Protein AF-A0A7X9E9J1-F1 (afdb_monomer_lite)

pLDDT: mean 79.56, std 15.56, range [35.38, 96.0]

Foldseek 3Di:
DPDPVVQWDADPVRDIDGPCPDPVVVVVVVVVVVCCVVVVDPVCNVPDDPVNVLVCLLVVNDDDDDDDQCVQVVSCVSNVVSVDNDGRHDDFADADPVRHGDDPCCQDVPNPNDPDD

Structure (mmCIF, N/CA/C/O backbone):
data_AF-A0A7X9E9J1-F1
#
_entry.id   AF-A0A7X9E9J1-F1
#
loop_
_atom_site.group_PDB
_atom_site.id
_atom_site.type_symbol
_atom_site.label_atom_id
_atom_site.label_alt_id
_atom_site.label_comp_id
_atom_site.label_asym_id
_atom_site.label_entity_id
_atom_site.label_seq_id
_atom_site.pdbx_PDB_ins_code
_atom_site.Cartn_x
_atom_site.Cartn_y
_atom_site.Cartn_z
_atom_site.occupancy
_atom_site.B_iso_or_equiv
_atom_site.auth_seq_id
_atom_site.auth_comp_id
_atom_site.auth_asym_id
_atom_site.auth_atom_id
_atom_site.pdbx_PDB_model_num
ATOM 1 N N . MET A 1 1 ? 4.134 -12.114 14.121 1.00 41.22 1 MET A N 1
ATOM 2 C CA . MET A 1 1 ? 2.814 -11.452 14.088 1.00 41.22 1 MET A CA 1
ATOM 3 C C . MET A 1 1 ? 2.486 -11.056 15.510 1.00 41.22 1 MET A C 1
ATOM 5 O O . MET A 1 1 ? 2.756 -11.858 16.393 1.00 41.22 1 MET A O 1
ATOM 9 N N . ALA A 1 2 ? 2.022 -9.831 15.744 1.00 52.28 2 ALA A N 1
ATOM 10 C CA . ALA A 1 2 ? 1.567 -9.443 17.074 1.00 52.28 2 ALA A CA 1
ATOM 11 C C . ALA A 1 2 ? 0.275 -10.215 17.404 1.00 52.28 2 ALA A C 1
ATOM 13 O O . ALA A 1 2 ? -0.541 -10.440 16.508 1.00 52.28 2 ALA A O 1
ATOM 14 N N . ASP A 1 3 ? 0.111 -10.667 18.649 1.00 63.03 3 ASP A N 1
ATOM 15 C CA . ASP A 1 3 ? -1.061 -11.447 19.066 1.00 63.03 3 ASP A CA 1
ATOM 16 C C . ASP A 1 3 ? -2.356 -10.658 18.847 1.00 63.03 3 ASP A C 1
ATOM 18 O O . ASP A 1 3 ? -2.371 -9.439 19.000 1.00 63.03 3 ASP A O 1
ATOM 22 N N . ALA A 1 4 ? -3.476 -11.331 18.565 1.00 60.69 4 ALA A N 1
ATOM 23 C CA . ALA A 1 4 ? -4.775 -10.673 18.357 1.00 60.69 4 ALA A CA 1
ATOM 24 C C . ALA A 1 4 ? -5.205 -9.775 19.540 1.00 60.69 4 ALA A C 1
ATOM 26 O O . ALA A 1 4 ? -5.961 -8.820 19.360 1.00 60.69 4 ALA A O 1
ATOM 27 N N . ALA A 1 5 ? -4.689 -10.047 20.745 1.00 66.62 5 ALA A N 1
ATOM 28 C CA . ALA A 1 5 ? -4.869 -9.213 21.932 1.00 66.62 5 ALA A CA 1
ATOM 29 C C . ALA A 1 5 ? -4.235 -7.810 21.800 1.00 66.62 5 ALA A C 1
ATOM 31 O O . ALA A 1 5 ? -4.754 -6.857 22.369 1.00 66.62 5 ALA A O 1
ATOM 32 N N . SER A 1 6 ? -3.168 -7.658 21.009 1.00 69.06 6 SER A N 1
ATOM 33 C CA . SER A 1 6 ? -2.469 -6.381 20.779 1.00 69.06 6 SER A CA 1
ATOM 34 C C . SER A 1 6 ? -3.224 -5.401 19.871 1.00 69.06 6 SER A C 1
ATOM 36 O O . SER A 1 6 ? -2.842 -4.241 19.762 1.00 69.06 6 SER A O 1
ATOM 38 N N . SER A 1 7 ? -4.303 -5.847 19.218 1.00 69.75 7 SER A N 1
ATOM 39 C CA . SER A 1 7 ? -5.144 -5.013 18.341 1.00 69.75 7 SER A CA 1
ATOM 40 C C . SER A 1 7 ? -6.322 -4.349 19.072 1.00 69.75 7 SER A C 1
ATOM 42 O O . SER A 1 7 ? -7.242 -3.832 18.434 1.00 69.75 7 SER A O 1
ATOM 44 N N . TRP A 1 8 ? -6.323 -4.397 20.406 1.00 81.69 8 TRP A N 1
ATOM 45 C CA . TRP A 1 8 ? -7.347 -3.802 21.261 1.00 81.69 8 TRP A CA 1
ATOM 46 C C . TRP A 1 8 ? -6.785 -2.584 21.991 1.00 81.69 8 TRP A C 1
ATOM 48 O O . TRP A 1 8 ? -5.742 -2.656 22.635 1.00 81.69 8 TRP A O 1
ATOM 58 N N . TYR A 1 9 ? -7.505 -1.469 21.911 1.00 81.38 9 TYR A N 1
ATOM 59 C CA . TYR A 1 9 ? -7.091 -0.168 22.426 1.00 81.38 9 TYR A CA 1
ATOM 60 C C . TYR A 1 9 ? -8.154 0.400 23.365 1.00 81.38 9 TYR A C 1
ATOM 62 O O . TYR A 1 9 ? -9.329 0.043 23.285 1.00 81.38 9 TYR A O 1
ATOM 70 N N . PHE A 1 10 ? -7.759 1.329 24.232 1.00 83.31 10 PHE A N 1
ATOM 71 C CA . PHE A 1 10 ? -8.688 2.112 25.046 1.00 83.31 10 PHE A CA 1
ATOM 72 C C . PHE A 1 10 ? -8.927 3.472 24.396 1.00 83.31 10 PHE A C 1
ATOM 74 O O . PHE A 1 10 ? -7.983 4.139 23.975 1.00 83.31 10 PHE A O 1
ATOM 81 N N . ASN A 1 11 ? -10.186 3.897 24.294 1.00 79.38 11 ASN A N 1
ATOM 82 C CA . ASN A 1 11 ? -10.495 5.274 23.909 1.00 79.38 11 ASN A CA 1
ATOM 83 C C . ASN A 1 11 ? -10.333 6.229 25.111 1.00 79.38 11 ASN A C 1
ATOM 85 O O . ASN A 1 11 ? -10.132 5.787 26.242 1.00 79.38 11 ASN A O 1
ATOM 89 N N . SER A 1 12 ? -10.473 7.540 24.890 1.00 81.62 12 SER A N 1
ATOM 90 C CA . SER A 1 12 ? -10.357 8.569 25.944 1.00 81.62 12 SER A CA 1
ATOM 91 C C . SER A 1 12 ? -11.316 8.380 27.128 1.00 81.62 12 SER A C 1
ATOM 93 O O . SER A 1 12 ? -11.090 8.940 28.195 1.00 81.62 12 SER A O 1
ATOM 95 N N . ASN A 1 13 ? -12.377 7.589 26.949 1.00 84.69 13 ASN A N 1
ATOM 96 C CA . ASN A 1 13 ? -13.388 7.295 27.964 1.00 84.69 13 ASN A CA 1
ATOM 97 C C . ASN A 1 13 ? -13.137 5.944 28.663 1.00 84.69 13 ASN A C 1
ATOM 99 O O . ASN A 1 13 ? -14.002 5.463 29.391 1.00 84.69 13 ASN A O 1
ATOM 103 N N . GLY A 1 14 ? -11.994 5.295 28.409 1.00 85.56 14 GLY A N 1
ATOM 104 C CA . GLY A 1 14 ? -11.624 4.005 28.996 1.00 85.56 14 GLY A CA 1
ATOM 105 C C . GLY A 1 14 ? -12.361 2.797 28.408 1.00 85.56 14 GLY A C 1
ATOM 106 O O . GLY A 1 14 ? -12.299 1.709 28.978 1.00 85.56 14 GLY A O 1
ATOM 107 N N . LYS A 1 15 ? -13.060 2.944 27.275 1.00 86.19 15 LYS A N 1
ATOM 108 C CA . LYS A 1 15 ? -13.744 1.828 26.608 1.00 86.19 15 LYS A CA 1
ATOM 109 C C . LYS A 1 15 ? -12.790 1.109 25.659 1.00 86.19 15 LYS A C 1
ATOM 111 O O . LYS A 1 15 ? -12.144 1.746 24.827 1.00 86.19 15 LYS A O 1
ATOM 116 N N . VAL A 1 16 ? -12.771 -0.219 25.755 1.00 86.94 16 VAL A N 1
ATOM 117 C CA . VAL A 1 16 ? -12.043 -1.095 24.833 1.00 86.94 16 VAL A CA 1
ATOM 118 C C . VAL A 1 16 ? -12.681 -1.038 23.444 1.00 86.94 16 VAL A C 1
ATOM 120 O O . VAL A 1 16 ? -13.898 -1.184 23.302 1.00 86.94 16 VAL A O 1
ATOM 123 N N . TYR A 1 17 ? -11.863 -0.839 22.417 1.00 84.50 17 TYR A N 1
ATOM 124 C CA . TYR A 1 17 ? -12.260 -0.902 21.016 1.00 84.50 17 TYR A CA 1
ATOM 125 C C . TYR A 1 17 ? -11.164 -1.559 20.172 1.00 84.50 17 TYR A C 1
ATOM 127 O O . TYR A 1 17 ? -10.008 -1.640 20.577 1.00 84.50 17 TYR A O 1
ATOM 135 N N . ASN A 1 18 ? -11.542 -2.044 18.993 1.00 83.88 18 ASN A N 1
ATOM 136 C CA . ASN A 1 18 ? -10.625 -2.605 18.010 1.00 83.88 18 ASN A CA 1
ATOM 137 C C . ASN A 1 18 ? -10.701 -1.746 16.745 1.00 83.88 18 ASN A C 1
ATOM 139 O O . ASN A 1 18 ? -11.801 -1.437 16.282 1.00 83.88 18 ASN A O 1
ATOM 143 N N . THR A 1 19 ? -9.550 -1.350 16.203 1.00 81.75 19 THR A N 1
ATOM 144 C CA . THR A 1 19 ? -9.468 -0.461 15.034 1.00 81.75 19 THR A CA 1
ATOM 145 C C . THR A 1 19 ? -10.104 -1.067 13.786 1.00 81.75 19 THR A C 1
ATOM 147 O O . THR A 1 19 ? -10.692 -0.335 13.003 1.00 81.75 19 THR A O 1
ATOM 150 N N . PHE A 1 20 ? -10.093 -2.392 13.625 1.00 82.06 20 PHE A N 1
ATOM 151 C CA . PHE A 1 20 ? -10.749 -3.066 12.498 1.00 82.06 20 PHE A CA 1
ATOM 152 C C . PHE A 1 20 ? -12.281 -3.048 12.575 1.00 82.06 20 PHE A C 1
ATOM 154 O O . PHE A 1 20 ? -12.943 -3.316 11.576 1.00 82.06 20 PHE A O 1
ATOM 161 N N . LEU A 1 21 ? -12.855 -2.750 13.746 1.00 86.81 21 LEU A N 1
ATOM 162 C CA . LEU A 1 21 ? -14.305 -2.728 13.961 1.00 86.81 21 LEU A CA 1
ATOM 163 C C . LEU A 1 21 ? -14.913 -1.324 13.831 1.00 86.81 21 LEU A C 1
ATOM 165 O O . LEU A 1 21 ? -16.105 -1.155 14.092 1.00 86.81 21 LEU A O 1
ATOM 169 N N . THR A 1 22 ? -14.121 -0.314 13.465 1.00 86.44 22 THR A N 1
ATOM 170 C CA . THR A 1 22 ? -14.618 1.056 13.309 1.00 86.44 22 THR A CA 1
ATOM 171 C C . THR A 1 22 ? -15.139 1.318 11.894 1.00 86.44 22 THR A C 1
ATOM 173 O O . THR A 1 22 ? -14.813 0.614 10.934 1.00 86.44 22 THR A O 1
ATOM 176 N N . GLN A 1 23 ? -15.979 2.346 11.758 1.00 89.88 23 GLN A N 1
ATOM 177 C CA . GLN A 1 23 ? -16.537 2.745 10.46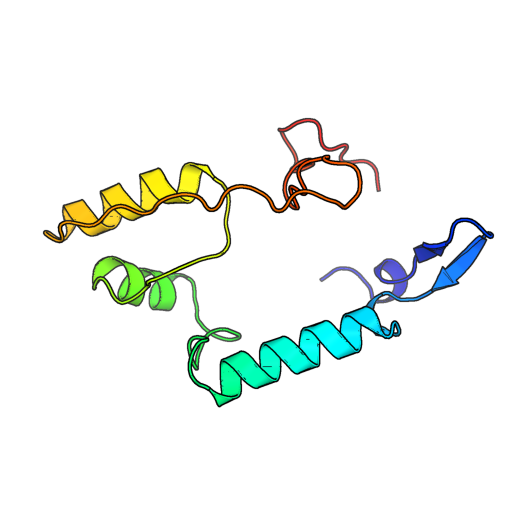6 1.00 89.88 23 GLN A CA 1
ATOM 178 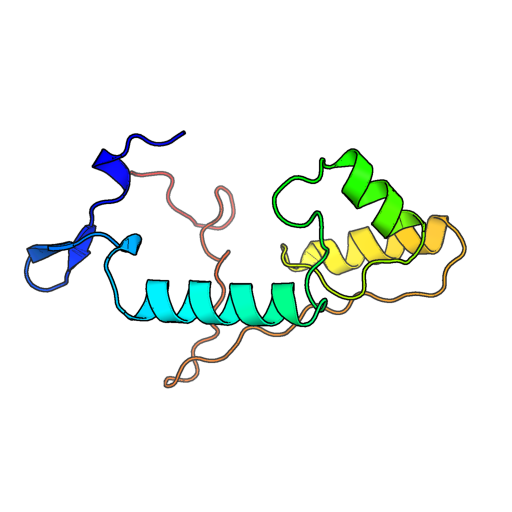C C . GLN A 1 23 ? -15.440 3.270 9.523 1.00 89.88 23 GLN A C 1
ATOM 180 O O . GLN A 1 23 ? -15.468 2.987 8.328 1.00 89.88 23 GLN A O 1
ATOM 185 N N . GLU A 1 24 ? -14.424 3.936 10.066 1.00 86.06 24 GLU A N 1
ATOM 186 C CA . GLU A 1 24 ? -13.276 4.463 9.327 1.00 86.06 24 GLU A CA 1
ATOM 187 C C . GLU A 1 24 ? -12.449 3.334 8.695 1.00 86.06 24 GLU A C 1
ATOM 189 O O . GLU A 1 24 ? -12.032 3.441 7.543 1.00 86.06 24 GLU A O 1
ATOM 194 N N . ALA A 1 25 ? -12.254 2.212 9.400 1.00 87.00 25 ALA A N 1
ATOM 195 C CA . ALA A 1 25 ? -11.571 1.050 8.832 1.00 87.00 25 ALA A CA 1
ATOM 196 C C . ALA A 1 25 ? -12.365 0.430 7.674 1.00 87.00 25 ALA A C 1
ATOM 198 O O . ALA A 1 25 ? -11.788 0.062 6.648 1.00 87.00 25 ALA A O 1
ATOM 199 N N . LYS A 1 26 ? -13.698 0.367 7.791 1.00 91.44 26 LYS A N 1
ATOM 200 C CA . LYS A 1 26 ? -14.570 -0.079 6.696 1.00 91.44 26 LYS A CA 1
ATOM 201 C C . LYS A 1 26 ? -14.467 0.848 5.484 1.00 91.44 26 LYS A C 1
ATOM 203 O O . LYS A 1 26 ? -14.371 0.362 4.357 1.00 91.44 26 LYS A O 1
ATOM 208 N N . GLU A 1 27 ? -14.482 2.159 5.696 1.00 92.88 27 GLU A N 1
ATOM 209 C CA . GLU A 1 27 ? -14.341 3.160 4.631 1.00 92.88 27 GLU A CA 1
ATOM 210 C C . GLU A 1 27 ? -12.984 3.062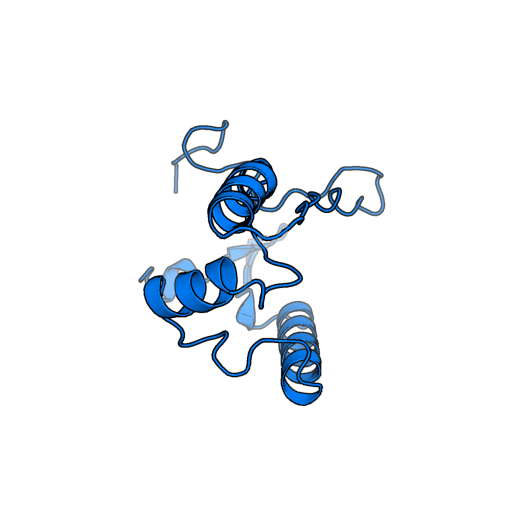 3.938 1.00 92.88 27 GLU A C 1
ATOM 212 O O . GLU A 1 27 ? -12.927 3.037 2.709 1.00 92.88 27 GLU A O 1
ATOM 217 N N . TYR A 1 28 ? -11.909 2.902 4.711 1.00 89.75 28 TYR A N 1
ATOM 218 C CA . TYR A 1 28 ? -10.568 2.686 4.182 1.00 89.75 28 TYR A CA 1
ATOM 219 C C . TYR A 1 28 ? -10.498 1.440 3.293 1.00 89.75 28 TYR A C 1
ATOM 221 O O . TYR A 1 28 ? -10.077 1.529 2.140 1.00 89.75 28 TYR A O 1
ATOM 229 N N . VAL A 1 29 ? -10.964 0.284 3.779 1.00 92.38 29 VAL A N 1
ATOM 230 C CA . VAL A 1 29 ? -10.950 -0.961 2.991 1.00 92.38 29 VAL A CA 1
ATOM 231 C C . VAL A 1 29 ? -11.836 -0.838 1.748 1.00 92.38 29 VAL A C 1
ATOM 233 O O . VAL A 1 29 ? -11.461 -1.320 0.680 1.00 92.38 29 VAL A O 1
ATOM 236 N N . THR A 1 30 ? -12.974 -0.146 1.848 1.00 95.56 30 THR A N 1
ATOM 237 C CA . THR A 1 30 ? -13.855 0.125 0.698 1.00 95.56 30 THR A CA 1
ATOM 238 C C . THR A 1 30 ? -13.142 0.970 -0.359 1.00 95.56 30 THR A C 1
ATOM 240 O O . THR A 1 30 ? -13.196 0.657 -1.547 1.00 95.56 30 THR A O 1
ATOM 243 N N . TYR A 1 31 ? -12.425 2.013 0.062 1.00 93.94 31 TYR A N 1
ATOM 244 C CA . TYR A 1 31 ? -11.635 2.850 -0.835 1.00 93.94 31 TYR A CA 1
ATOM 245 C C . TYR A 1 31 ? -10.481 2.073 -1.484 1.00 93.94 31 TYR A C 1
ATOM 247 O O . TYR A 1 31 ? -10.306 2.138 -2.698 1.00 93.94 31 TYR A O 1
ATOM 255 N N . MET A 1 32 ? -9.749 1.263 -0.714 1.00 92.25 32 MET A N 1
ATOM 256 C CA . MET A 1 32 ? -8.686 0.404 -1.248 1.00 92.25 32 MET A CA 1
ATOM 257 C C . MET A 1 32 ? -9.228 -0.617 -2.255 1.00 92.25 32 MET A C 1
ATOM 259 O O . MET A 1 32 ? -8.621 -0.833 -3.303 1.00 92.25 32 MET A O 1
ATOM 263 N N . ASN A 1 33 ? -10.400 -1.204 -1.991 1.00 94.19 33 ASN A N 1
ATOM 264 C CA . ASN A 1 33 ? -11.063 -2.103 -2.932 1.00 94.19 33 ASN A CA 1
ATOM 265 C C . ASN A 1 33 ? -11.463 -1.392 -4.232 1.00 94.19 33 ASN A C 1
ATOM 267 O O . ASN A 1 33 ? -11.309 -1.973 -5.308 1.00 94.19 33 ASN A O 1
ATOM 271 N N . LYS A 1 34 ? -11.920 -0.137 -4.154 1.00 96.00 34 LYS A N 1
ATOM 272 C CA . LYS A 1 34 ? -12.178 0.685 -5.341 1.00 96.00 34 LYS A CA 1
ATOM 273 C C . LYS A 1 34 ? -10.901 0.876 -6.163 1.00 96.00 34 LYS A C 1
ATOM 275 O O . LYS A 1 34 ? -10.913 0.561 -7.347 1.00 96.00 34 LYS A O 1
ATOM 280 N N . LEU A 1 35 ? -9.797 1.304 -5.543 1.00 93.62 35 LEU A N 1
ATOM 281 C CA . LEU A 1 35 ? -8.520 1.501 -6.245 1.00 93.62 35 LEU A CA 1
ATOM 282 C C . LEU A 1 35 ? -7.985 0.209 -6.881 1.00 93.62 35 LEU A C 1
ATOM 284 O O . LEU A 1 35 ? -7.413 0.247 -7.970 1.00 93.62 35 LEU A O 1
ATOM 288 N N . TYR A 1 36 ? -8.181 -0.932 -6.217 1.00 93.50 36 TYR A N 1
ATOM 289 C CA . TYR A 1 36 ? -7.847 -2.245 -6.767 1.00 93.50 36 TYR A CA 1
ATOM 290 C C . TYR A 1 36 ? -8.725 -2.589 -7.979 1.00 93.50 36 TYR A C 1
ATOM 292 O O . TYR A 1 36 ? -8.219 -2.963 -9.033 1.00 93.50 36 TYR A O 1
ATOM 300 N N . SER A 1 37 ? -10.041 -2.397 -7.860 1.00 94.75 37 SER A N 1
ATOM 301 C CA . SER A 1 37 ? -11.008 -2.686 -8.928 1.00 94.75 37 SER A CA 1
ATOM 302 C C . SER A 1 37 ? -10.810 -1.792 -10.158 1.00 94.75 37 SER A C 1
ATOM 304 O O . SER A 1 37 ? -11.016 -2.231 -11.286 1.00 94.75 37 SER A O 1
ATOM 306 N N . GLU A 1 38 ? -10.377 -0.548 -9.948 1.00 95.88 38 GLU A N 1
ATOM 307 C CA . GLU A 1 38 ? -10.048 0.423 -10.999 1.00 95.88 38 GLU A CA 1
ATOM 308 C C . GLU A 1 38 ? -8.633 0.236 -11.579 1.00 95.88 38 GLU A C 1
ATOM 310 O O . GLU A 1 38 ? -8.240 0.994 -12.463 1.00 95.88 38 GLU A O 1
ATOM 315 N N . ARG A 1 39 ? -7.869 -0.770 -11.117 1.00 92.94 39 ARG A N 1
ATOM 316 C CA . ARG A 1 39 ? -6.475 -1.039 -11.526 1.00 92.94 39 ARG A CA 1
ATOM 317 C C . ARG A 1 39 ? -5.513 0.131 -11.302 1.00 92.94 39 ARG A C 1
ATOM 319 O O . ARG A 1 39 ? -4.523 0.283 -12.014 1.00 92.94 39 ARG A O 1
ATOM 326 N N . VAL A 1 40 ? -5.803 0.958 -10.302 1.00 93.38 40 VAL A N 1
ATOM 327 C CA . VAL A 1 40 ? -4.886 2.005 -9.833 1.00 93.38 40 VAL A CA 1
ATOM 328 C C . VAL A 1 40 ? -3.818 1.394 -8.928 1.00 93.38 40 VAL A C 1
ATOM 330 O O . VAL A 1 40 ? -2.654 1.786 -8.987 1.00 93.38 40 VAL A O 1
ATOM 333 N N . LEU A 1 41 ? -4.206 0.424 -8.094 1.00 92.50 41 LEU A N 1
ATOM 334 C CA . LEU A 1 41 ? -3.258 -0.398 -7.346 1.00 92.50 41 LEU A CA 1
ATOM 335 C C . LEU A 1 41 ? -2.719 -1.522 -8.229 1.00 92.50 41 LEU A C 1
ATOM 337 O O . LEU A 1 41 ? -3.436 -2.070 -9.064 1.00 92.50 41 LEU A O 1
ATOM 341 N N . ASP A 1 42 ? -1.464 -1.885 -7.985 1.00 91.94 42 ASP A N 1
ATOM 342 C CA . ASP A 1 42 ? -0.849 -3.073 -8.570 1.00 91.94 42 ASP A CA 1
ATOM 343 C C . ASP A 1 42 ? -1.695 -4.320 -8.243 1.00 91.94 42 ASP A C 1
ATOM 345 O O . ASP A 1 42 ? -2.091 -4.525 -7.093 1.00 91.94 42 ASP A O 1
ATOM 349 N N . GLU A 1 43 ? -1.983 -5.161 -9.239 1.00 91.06 43 GLU A N 1
ATOM 350 C CA . GLU A 1 43 ? -2.786 -6.378 -9.046 1.00 91.06 43 GLU A CA 1
ATOM 351 C C . GLU A 1 43 ? -2.126 -7.340 -8.040 1.00 91.06 43 GLU A C 1
ATOM 353 O O . GLU A 1 43 ? -2.817 -8.068 -7.323 1.00 91.06 43 GLU A O 1
ATOM 358 N N . GLU A 1 44 ? -0.795 -7.287 -7.932 1.00 91.25 44 GLU A N 1
ATOM 359 C CA . GLU A 1 44 ? 0.012 -8.085 -7.009 1.00 91.25 44 GLU A CA 1
ATOM 360 C C . GLU A 1 44 ? 0.342 -7.335 -5.709 1.00 91.25 44 GLU A C 1
ATOM 362 O O . GLU A 1 44 ? 1.129 -7.826 -4.900 1.00 91.25 44 GLU A O 1
ATOM 367 N N . TYR A 1 45 ? -0.257 -6.161 -5.471 1.00 86.94 45 TYR A N 1
ATOM 368 C CA . TYR A 1 45 ? 0.091 -5.260 -4.365 1.00 86.94 45 TYR A CA 1
ATOM 369 C C . TYR A 1 45 ? 0.197 -5.960 -3.001 1.00 86.94 45 TYR A C 1
ATOM 371 O O . TYR A 1 45 ? 1.126 -5.686 -2.244 1.00 86.94 45 TYR A O 1
ATOM 379 N N . VAL A 1 46 ? -0.731 -6.874 -2.700 1.00 85.69 46 VAL A N 1
ATOM 380 C CA . VAL A 1 46 ? -0.822 -7.557 -1.397 1.00 85.69 46 VAL A CA 1
ATOM 381 C C . VAL A 1 46 ? 0.160 -8.730 -1.269 1.00 85.69 46 VAL A C 1
ATOM 383 O O . VAL A 1 46 ? 0.545 -9.073 -0.155 1.00 85.69 46 VAL A O 1
ATOM 386 N N . ASN A 1 47 ? 0.574 -9.340 -2.385 1.00 89.00 47 ASN A N 1
ATOM 387 C CA . ASN A 1 47 ? 1.284 -10.626 -2.389 1.00 89.00 47 ASN A CA 1
ATOM 388 C C . ASN A 1 47 ? 2.673 -10.583 -3.043 1.00 89.00 47 ASN A C 1
ATOM 390 O O . ASN A 1 47 ? 3.347 -11.612 -3.081 1.00 89.00 47 ASN A O 1
ATOM 394 N N . GLN A 1 48 ? 3.107 -9.438 -3.571 1.00 91.81 48 GLN A N 1
ATOM 395 C CA . GLN A 1 48 ? 4.414 -9.331 -4.212 1.00 91.81 48 GLN A CA 1
ATOM 396 C C . GLN A 1 48 ? 5.567 -9.426 -3.206 1.00 91.81 48 GLN A C 1
ATOM 398 O O . GLN A 1 48 ? 5.506 -8.899 -2.093 1.00 91.81 48 GLN A O 1
ATOM 403 N N . THR A 1 49 ? 6.656 -10.059 -3.627 1.00 92.06 49 THR A N 1
ATOM 404 C CA . THR A 1 49 ? 7.924 -10.052 -2.898 1.00 92.06 49 THR A CA 1
ATOM 405 C C . THR A 1 49 ? 8.694 -8.757 -3.155 1.00 92.06 49 THR A C 1
ATOM 407 O O . THR A 1 49 ? 8.450 -8.037 -4.126 1.00 92.06 49 THR A O 1
ATOM 410 N N . SER A 1 50 ? 9.695 -8.478 -2.317 1.00 88.44 50 SER A N 1
ATOM 411 C CA . SER A 1 50 ? 10.609 -7.352 -2.543 1.00 88.44 50 SER A CA 1
ATOM 412 C C . SER A 1 50 ? 11.354 -7.456 -3.880 1.00 88.44 50 SER A C 1
ATOM 414 O O . SER A 1 50 ? 11.665 -6.437 -4.485 1.00 88.44 50 SER A O 1
ATOM 416 N N . GLU A 1 51 ? 11.628 -8.672 -4.361 1.00 92.12 51 GLU A N 1
ATOM 417 C CA . GLU A 1 51 ? 12.293 -8.896 -5.649 1.00 92.12 51 GLU A CA 1
ATOM 418 C C . GLU A 1 51 ? 11.374 -8.548 -6.825 1.00 92.12 51 GLU A C 1
ATOM 420 O O . GLU A 1 51 ? 11.769 -7.774 -7.694 1.00 92.12 51 GLU A O 1
ATOM 425 N N . GLN A 1 52 ? 10.122 -9.017 -6.793 1.00 92.69 52 GLN A N 1
ATOM 426 C CA . GLN A 1 52 ? 9.106 -8.672 -7.796 1.00 92.69 52 GLN A CA 1
ATOM 427 C C . GLN A 1 52 ? 8.839 -7.161 -7.829 1.00 92.69 52 GLN A C 1
ATOM 429 O O . GLN A 1 52 ? 8.702 -6.566 -8.898 1.00 92.69 52 GLN A O 1
ATOM 434 N N . TYR A 1 53 ? 8.817 -6.517 -6.661 1.00 91.62 53 TYR A N 1
ATOM 435 C CA . TYR A 1 53 ? 8.704 -5.065 -6.570 1.00 91.62 53 TYR A CA 1
ATOM 436 C C . TYR A 1 53 ? 9.907 -4.353 -7.208 1.00 91.62 53 TYR A C 1
ATOM 438 O O . TYR A 1 53 ? 9.734 -3.435 -8.010 1.00 91.62 53 TYR A O 1
ATOM 446 N N . ASN A 1 54 ? 11.132 -4.780 -6.884 1.00 90.94 54 ASN A N 1
ATOM 447 C CA . ASN A 1 54 ? 12.353 -4.180 -7.422 1.00 90.94 54 ASN A CA 1
ATOM 448 C C . ASN A 1 54 ? 12.445 -4.337 -8.942 1.00 90.94 54 ASN A C 1
ATOM 450 O O . ASN A 1 54 ? 12.856 -3.405 -9.628 1.00 90.94 54 ASN A O 1
ATOM 454 N N . GLU A 1 55 ? 12.013 -5.475 -9.484 1.00 93.12 55 GLU A N 1
ATOM 455 C CA . GLU A 1 55 ? 11.920 -5.675 -10.929 1.00 93.12 55 GLU A CA 1
ATOM 456 C C . GLU A 1 55 ?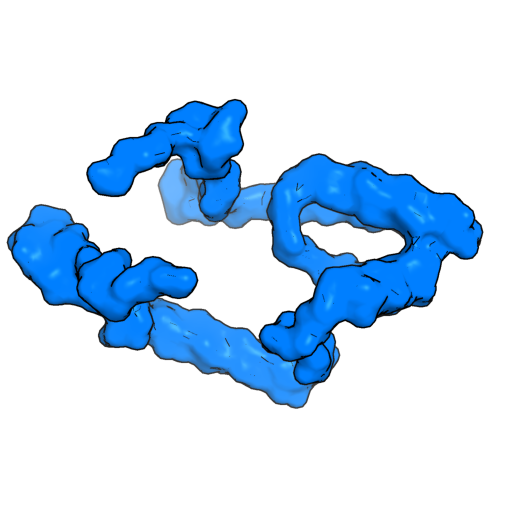 11.004 -4.627 -11.581 1.00 93.12 55 GLU A C 1
ATOM 458 O O . GLU A 1 55 ? 11.372 -4.018 -12.588 1.00 93.12 55 GLU A O 1
ATOM 463 N N . LYS A 1 56 ? 9.836 -4.347 -10.991 1.00 93.25 56 LYS A N 1
ATOM 464 C CA . LYS A 1 56 ? 8.927 -3.296 -11.479 1.00 93.25 56 LYS A CA 1
ATOM 465 C C . LYS A 1 56 ? 9.555 -1.908 -11.359 1.00 93.25 56 LYS A C 1
ATOM 467 O O . LYS A 1 56 ? 9.434 -1.110 -12.289 1.00 93.25 56 LYS A O 1
ATOM 472 N N . LEU A 1 57 ? 10.244 -1.630 -10.252 1.00 91.25 57 LEU A N 1
ATOM 473 C CA . LEU A 1 57 ? 10.925 -0.358 -10.018 1.00 91.25 57 LEU A CA 1
ATOM 474 C C . LEU A 1 57 ? 11.995 -0.100 -11.084 1.00 91.25 57 LEU A C 1
ATOM 476 O O . LEU A 1 57 ? 11.946 0.919 -11.766 1.00 91.25 57 LEU A O 1
ATOM 480 N N . TYR A 1 58 ? 12.924 -1.040 -11.266 1.00 91.00 58 TYR A N 1
ATOM 481 C CA . TYR A 1 58 ? 14.055 -0.907 -12.191 1.00 91.00 58 TYR A CA 1
ATOM 482 C C . TYR A 1 58 ? 13.637 -0.820 -13.657 1.00 91.00 58 TYR A C 1
ATOM 484 O O . TYR A 1 58 ? 14.372 -0.258 -14.460 1.00 91.00 58 TYR A O 1
ATOM 492 N N . ASN A 1 59 ? 12.458 -1.339 -13.998 1.00 91.44 59 ASN A N 1
ATOM 493 C CA . ASN A 1 59 ? 11.869 -1.215 -15.329 1.00 91.44 59 ASN A CA 1
ATOM 494 C C . ASN A 1 59 ? 10.957 0.019 -15.481 1.00 91.44 59 ASN A C 1
ATOM 496 O O . ASN A 1 59 ? 10.190 0.089 -16.440 1.00 91.44 59 ASN A O 1
ATOM 500 N N . ASN A 1 60 ? 11.008 0.974 -14.544 1.00 90.12 60 ASN A N 1
ATOM 501 C CA . ASN A 1 60 ? 10.213 2.204 -14.545 1.00 90.12 60 ASN A CA 1
ATOM 502 C C . ASN A 1 60 ? 8.688 1.962 -14.636 1.00 90.12 60 ASN A C 1
ATOM 504 O O . ASN A 1 60 ? 7.965 2.651 -15.354 1.00 90.12 60 ASN A O 1
ATOM 508 N N . ARG A 1 61 ? 8.183 0.947 -13.918 1.00 91.62 61 ARG A N 1
ATOM 509 C CA . ARG A 1 61 ? 6.756 0.557 -13.901 1.00 91.62 61 ARG A CA 1
ATOM 510 C C . ARG A 1 61 ? 6.016 0.987 -12.632 1.00 91.62 61 ARG A C 1
ATOM 512 O O . ARG A 1 61 ? 4.892 0.549 -12.403 1.00 91.62 61 ARG A O 1
ATOM 519 N N . ILE A 1 62 ? 6.635 1.824 -11.801 1.00 89.50 62 ILE A N 1
ATOM 520 C CA . ILE A 1 62 ? 6.066 2.305 -10.538 1.00 89.50 62 ILE A CA 1
ATOM 521 C C . ILE A 1 62 ? 5.919 3.818 -10.622 1.00 89.50 62 ILE A C 1
ATOM 523 O O . ILE A 1 62 ? 6.902 4.531 -10.747 1.00 89.50 62 ILE A O 1
ATOM 527 N N . SER A 1 63 ? 4.688 4.319 -10.537 1.00 87.38 63 SER A N 1
ATOM 528 C CA . SER A 1 63 ? 4.438 5.767 -10.539 1.00 87.38 63 SER A CA 1
ATOM 529 C C . SER A 1 63 ? 4.453 6.366 -9.131 1.00 87.38 63 SER A C 1
ATOM 531 O O . SER A 1 63 ? 4.836 7.516 -8.941 1.00 87.38 63 SER A O 1
ATOM 533 N N . SER A 1 64 ? 4.012 5.616 -8.121 1.00 85.81 64 SER A N 1
ATOM 534 C CA . SER A 1 64 ? 3.891 6.108 -6.748 1.00 85.81 64 SER A CA 1
ATOM 535 C C . SER A 1 64 ? 4.040 4.966 -5.751 1.00 85.81 64 SER A C 1
ATOM 537 O O . SER A 1 64 ? 3.632 3.836 -6.018 1.00 85.81 64 SER A O 1
ATOM 539 N N . ARG A 1 65 ? 4.622 5.267 -4.587 1.00 82.44 65 ARG A N 1
ATOM 540 C CA . ARG A 1 65 ? 4.806 4.325 -3.476 1.00 82.44 65 ARG A CA 1
ATOM 541 C C . ARG A 1 65 ? 4.564 5.021 -2.146 1.00 82.44 65 ARG A C 1
ATOM 543 O O . ARG A 1 65 ? 4.807 6.218 -2.010 1.00 82.44 65 ARG A O 1
ATOM 550 N N . VAL A 1 66 ? 4.147 4.243 -1.155 1.00 80.19 66 VAL A N 1
ATOM 551 C CA . VAL A 1 66 ? 4.222 4.650 0.250 1.00 80.19 66 VAL A CA 1
ATOM 552 C C . VAL A 1 66 ? 5.621 4.333 0.779 1.00 80.19 66 VAL A C 1
ATOM 554 O O . VAL A 1 66 ? 6.226 3.340 0.374 1.00 80.19 66 VAL A O 1
ATOM 557 N N . GLY A 1 67 ? 6.160 5.175 1.654 1.00 77.50 67 GLY A N 1
ATOM 558 C CA . GLY A 1 67 ? 7.507 4.980 2.178 1.00 77.50 67 GLY A CA 1
ATOM 559 C C . GLY A 1 67 ? 8.003 6.159 2.996 1.00 77.50 67 GLY A C 1
ATOM 560 O O . GLY A 1 67 ? 7.264 7.107 3.270 1.00 77.50 67 GLY A O 1
ATOM 561 N N . ALA A 1 68 ? 9.268 6.079 3.388 1.00 76.44 68 ALA A N 1
ATOM 562 C CA . ALA A 1 68 ? 9.947 7.182 4.040 1.00 76.44 68 ALA A CA 1
ATOM 563 C C . ALA A 1 68 ? 10.299 8.275 3.024 1.00 76.44 68 ALA A C 1
ATOM 565 O O . ALA A 1 68 ? 10.453 8.015 1.832 1.00 76.44 68 ALA A O 1
ATOM 566 N N . TRP A 1 69 ? 10.469 9.513 3.490 1.00 73.19 69 TRP A N 1
ATOM 567 C CA . TRP A 1 69 ? 10.735 10.645 2.597 1.00 73.19 69 TRP A CA 1
ATOM 568 C C . TRP A 1 69 ? 12.052 10.498 1.812 1.00 73.19 69 TRP A C 1
ATOM 570 O O . TRP A 1 69 ? 12.131 10.956 0.678 1.00 73.19 69 TRP A O 1
ATOM 580 N N . TRP A 1 70 ? 13.065 9.824 2.371 1.00 76.81 70 TRP A N 1
ATOM 581 C CA . TRP A 1 70 ? 14.347 9.578 1.694 1.00 76.81 70 TRP A CA 1
ATOM 582 C C . TRP A 1 70 ? 14.273 8.484 0.622 1.00 76.81 70 TRP A C 1
ATOM 584 O O . TRP A 1 70 ? 15.166 8.393 -0.222 1.00 76.81 70 TRP A O 1
ATOM 594 N N . ASP A 1 71 ? 13.218 7.661 0.618 1.00 81.44 71 ASP A N 1
ATOM 595 C CA . ASP A 1 71 ? 13.048 6.609 -0.388 1.00 81.44 71 ASP A CA 1
ATOM 596 C C . ASP A 1 71 ? 12.922 7.190 -1.796 1.00 81.44 71 ASP A C 1
ATOM 598 O O . ASP A 1 71 ? 13.234 6.508 -2.771 1.00 81.44 71 ASP A O 1
ATOM 602 N N . SER A 1 72 ? 12.483 8.445 -1.909 1.00 82.06 72 SER A N 1
ATOM 603 C CA . SER A 1 72 ? 12.360 9.140 -3.184 1.00 82.06 72 SER A CA 1
ATOM 604 C C . SER A 1 72 ? 13.736 9.364 -3.827 1.00 82.06 72 SER A C 1
ATOM 606 O O . SER A 1 72 ? 13.921 9.082 -5.010 1.00 82.06 72 SER A O 1
ATOM 608 N N . VAL A 1 73 ? 14.743 9.744 -3.034 1.00 84.38 73 VAL A N 1
ATOM 609 C CA . VAL A 1 73 ? 16.129 9.913 -3.497 1.00 84.38 73 VAL A CA 1
ATOM 610 C C . VAL A 1 73 ? 16.709 8.567 -3.931 1.00 84.38 73 VAL A C 1
ATOM 612 O O . VAL A 1 73 ? 17.220 8.442 -5.041 1.00 84.38 73 VAL A O 1
ATOM 615 N N . LEU A 1 74 ? 16.576 7.539 -3.087 1.00 87.25 74 LEU A N 1
ATOM 616 C CA . LEU A 1 74 ? 17.116 6.205 -3.370 1.00 87.25 74 LEU A CA 1
ATOM 617 C C . LEU A 1 74 ? 16.466 5.559 -4.600 1.00 87.25 74 LEU A C 1
ATOM 619 O O . LEU A 1 74 ? 17.161 4.973 -5.427 1.00 87.25 74 LEU A O 1
ATOM 623 N N . SER A 1 75 ? 15.144 5.684 -4.739 1.00 87.19 75 SER A N 1
ATOM 624 C CA . SER A 1 75 ? 14.407 5.123 -5.878 1.00 87.19 75 SER A CA 1
ATOM 625 C C . SER A 1 75 ? 14.760 5.843 -7.177 1.00 87.19 75 SER A C 1
ATOM 627 O O . SER A 1 75 ? 14.943 5.184 -8.195 1.00 87.19 75 SER A O 1
ATOM 629 N N . SER A 1 76 ? 14.917 7.172 -7.140 1.00 88.75 76 SER A N 1
ATOM 630 C CA . SER A 1 76 ? 15.334 7.947 -8.317 1.00 88.75 76 SER A CA 1
ATOM 631 C C . SER A 1 76 ? 16.711 7.501 -8.798 1.00 88.75 76 SER A C 1
ATOM 633 O O . SER A 1 76 ? 16.860 7.160 -9.964 1.00 88.75 76 SER A O 1
ATOM 635 N N . ILE A 1 77 ? 17.695 7.404 -7.893 1.00 89.19 77 ILE A N 1
ATOM 636 C CA . ILE A 1 77 ? 19.048 6.925 -8.227 1.00 89.19 77 ILE A CA 1
ATOM 637 C C . ILE A 1 77 ? 18.993 5.522 -8.835 1.00 89.19 77 ILE A C 1
ATOM 639 O O . ILE A 1 77 ? 19.567 5.282 -9.892 1.00 89.19 77 ILE A O 1
ATOM 643 N N . ALA A 1 78 ? 18.251 4.607 -8.210 1.00 89.75 78 ALA A N 1
ATOM 644 C CA . ALA A 1 78 ? 18.201 3.223 -8.660 1.00 89.75 78 ALA A CA 1
ATOM 645 C C . ALA A 1 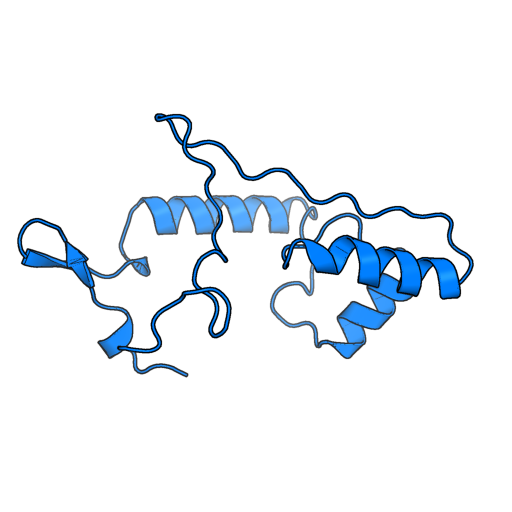78 ? 17.552 3.047 -10.045 1.00 89.75 78 ALA A C 1
ATOM 647 O O . ALA A 1 78 ? 17.907 2.120 -10.772 1.00 89.75 78 ALA A O 1
ATOM 648 N N . VAL A 1 79 ? 16.604 3.914 -10.413 1.00 91.62 79 VAL A N 1
ATOM 649 C CA . VAL A 1 79 ? 15.980 3.910 -11.744 1.00 91.62 79 VAL A CA 1
ATOM 650 C C . VAL A 1 79 ? 16.842 4.663 -12.770 1.00 91.62 79 VAL A C 1
ATOM 652 O O . VAL A 1 79 ? 16.977 4.195 -13.902 1.00 91.62 79 VAL A O 1
ATOM 655 N N . MET A 1 80 ? 17.522 5.743 -12.367 1.00 91.81 80 MET A N 1
ATOM 656 C CA . MET A 1 80 ? 18.516 6.438 -13.199 1.00 91.81 80 MET A CA 1
ATOM 657 C C . MET A 1 80 ? 19.698 5.540 -13.580 1.00 91.81 80 MET A C 1
ATOM 659 O O . MET A 1 80 ? 20.112 5.542 -14.739 1.00 91.81 80 MET A O 1
ATOM 663 N N . ASP A 1 81 ? 20.176 4.690 -12.667 1.00 92.31 81 ASP A N 1
ATOM 664 C CA . ASP A 1 81 ? 21.223 3.690 -12.940 1.00 92.31 81 ASP A CA 1
ATOM 665 C C . ASP A 1 81 ? 20.818 2.673 -14.025 1.00 92.31 81 ASP A C 1
ATOM 667 O O . ASP A 1 81 ? 21.667 2.003 -14.618 1.00 92.31 81 ASP A O 1
ATOM 671 N N . LYS A 1 82 ? 19.515 2.544 -14.308 1.00 91.38 82 LYS A N 1
ATOM 672 C CA . LYS A 1 82 ? 18.968 1.709 -15.390 1.00 91.38 82 LYS A CA 1
ATOM 673 C C . LYS A 1 82 ? 18.767 2.471 -16.701 1.00 91.38 82 LYS A C 1
ATOM 675 O O . LYS A 1 82 ? 18.324 1.875 -17.678 1.00 91.38 82 LYS A O 1
ATOM 680 N N . GLY A 1 83 ? 19.138 3.750 -16.743 1.00 92.38 83 GLY A N 1
ATOM 681 C CA . GLY A 1 83 ? 19.083 4.598 -17.933 1.00 92.38 83 GLY A CA 1
ATOM 682 C C . GLY A 1 83 ? 17.761 5.339 -18.128 1.00 92.38 83 GLY A C 1
ATOM 683 O O . GLY A 1 83 ? 17.518 5.851 -19.219 1.00 92.38 83 GLY A O 1
ATOM 684 N N . PHE A 1 84 ? 16.905 5.396 -17.108 1.00 91.75 84 PHE A N 1
ATOM 685 C CA . PHE A 1 84 ? 15.655 6.152 -17.156 1.00 91.75 84 PHE A CA 1
ATOM 686 C C . PHE A 1 84 ? 15.825 7.534 -16.525 1.00 91.75 84 PHE A C 1
ATOM 688 O O . PHE A 1 84 ? 16.373 7.661 -15.435 1.00 91.75 84 PHE A O 1
ATOM 695 N N . ASP A 1 85 ? 15.300 8.563 -17.183 1.00 90.38 85 ASP A N 1
ATOM 696 C CA . ASP A 1 85 ? 15.210 9.909 -16.617 1.00 90.38 85 ASP A CA 1
ATOM 697 C C . ASP A 1 85 ? 13.925 10.015 -15.783 1.00 90.38 85 ASP A C 1
ATOM 699 O O . ASP A 1 85 ? 12.823 10.125 -16.327 1.00 90.38 85 ASP A O 1
ATOM 703 N N . VAL A 1 86 ? 14.052 9.857 -14.462 1.00 85.94 86 VAL A N 1
ATOM 704 C CA . VAL A 1 86 ? 12.922 9.899 -13.528 1.00 85.94 86 VAL A CA 1
ATOM 705 C C . VAL A 1 86 ? 13.312 10.595 -12.231 1.00 85.94 86 VAL A C 1
ATOM 707 O O . VAL A 1 86 ? 14.413 10.416 -11.711 1.00 85.94 86 VAL A O 1
ATOM 710 N N . GLU A 1 87 ? 12.354 11.317 -11.659 1.00 86.94 87 GLU A N 1
ATOM 711 C CA . GLU A 1 87 ? 12.453 11.892 -10.325 1.00 86.94 87 GLU A CA 1
ATOM 712 C C . GLU A 1 87 ? 11.243 11.453 -9.497 1.00 86.94 87 GLU A C 1
ATOM 714 O O . GLU A 1 87 ? 10.090 11.680 -9.869 1.00 86.94 87 GLU A O 1
ATOM 719 N N . TYR A 1 88 ? 11.502 10.824 -8.353 1.00 84.69 88 TYR A N 1
ATOM 720 C CA . TYR A 1 88 ? 10.483 10.582 -7.342 1.00 84.69 88 TYR A CA 1
ATOM 721 C C . TYR A 1 88 ? 10.449 11.764 -6.379 1.00 84.69 88 TYR A C 1
ATOM 723 O O . TYR A 1 88 ? 11.422 12.045 -5.674 1.00 84.69 88 TYR A O 1
ATOM 731 N N . ILE A 1 89 ? 9.291 12.414 -6.305 1.00 84.88 89 ILE A N 1
ATOM 732 C CA . ILE A 1 89 ? 9.058 13.557 -5.424 1.00 84.88 89 ILE A CA 1
ATOM 733 C C . ILE A 1 89 ? 8.268 13.079 -4.199 1.00 84.88 89 ILE A C 1
ATOM 735 O O . ILE A 1 89 ? 7.241 12.411 -4.358 1.00 84.88 89 ILE A O 1
ATOM 739 N N . PRO A 1 90 ? 8.710 13.396 -2.968 1.00 78.75 90 PRO A N 1
ATOM 740 C CA . PRO A 1 90 ? 7.947 13.058 -1.779 1.00 78.75 90 PRO A CA 1
ATOM 741 C C . PRO A 1 90 ? 6.640 13.856 -1.753 1.00 78.75 90 PRO A C 1
ATOM 743 O O . PRO A 1 90 ? 6.631 15.077 -1.922 1.00 78.75 90 PRO A O 1
ATOM 746 N N . LEU A 1 91 ? 5.523 13.173 -1.499 1.00 77.56 91 LEU A N 1
ATOM 747 C CA . LEU A 1 91 ? 4.255 13.852 -1.261 1.00 77.56 91 LEU A CA 1
ATOM 748 C C . LEU A 1 91 ? 4.327 14.568 0.092 1.00 77.56 91 LEU A C 1
ATOM 750 O O . LEU A 1 91 ? 4.641 13.947 1.111 1.00 77.56 91 LEU A O 1
ATOM 754 N N . MET A 1 92 ? 4.030 15.870 0.111 1.00 73.44 92 MET A N 1
ATOM 755 C CA . MET A 1 92 ? 3.946 16.606 1.372 1.00 73.44 92 MET A CA 1
ATOM 756 C C . MET A 1 92 ? 2.859 16.000 2.271 1.00 73.44 92 MET A C 1
ATOM 758 O O . MET A 1 92 ? 1.810 15.591 1.765 1.00 73.44 92 MET A O 1
ATOM 762 N N . PRO A 1 93 ? 3.087 15.937 3.596 1.00 70.88 93 PRO A N 1
ATOM 763 C CA . PRO A 1 93 ? 2.116 15.366 4.514 1.00 70.88 93 PRO A CA 1
ATOM 764 C C . PRO A 1 93 ? 0.797 16.128 4.428 1.00 70.88 93 PRO A C 1
ATOM 766 O O . PRO A 1 93 ? 0.777 17.361 4.392 1.00 70.88 93 PRO A O 1
ATOM 769 N N . PHE A 1 94 ? -0.311 15.389 4.430 1.00 71.06 94 PHE A N 1
ATOM 770 C CA . PHE A 1 94 ? -1.628 15.998 4.544 1.00 71.06 94 PHE A CA 1
ATOM 771 C C . PHE A 1 94 ? -1.690 16.806 5.840 1.00 71.06 94 PHE A C 1
ATOM 773 O O . PHE A 1 94 ? -1.265 16.337 6.894 1.00 71.06 94 PHE A O 1
ATOM 780 N N . VAL A 1 95 ? -2.201 18.030 5.772 1.00 74.31 95 VAL A N 1
ATOM 781 C CA . VAL A 1 95 ? -2.420 18.843 6.968 1.00 74.31 95 VAL A CA 1
ATOM 782 C C . VAL A 1 95 ? -3.748 18.451 7.602 1.00 74.31 95 VAL A C 1
ATOM 784 O O . VAL A 1 95 ? -4.756 18.284 6.912 1.00 74.31 95 VAL A O 1
ATOM 787 N N . SER A 1 96 ? -3.753 18.270 8.921 1.00 69.25 96 SER A N 1
ATOM 788 C CA . SER A 1 96 ? -4.992 18.080 9.665 1.00 69.25 96 SER A CA 1
ATOM 789 C C . SER A 1 96 ? -5.837 19.355 9.628 1.00 69.25 96 SER A C 1
ATOM 791 O O . SER A 1 96 ? -5.369 20.432 9.250 1.00 69.25 96 SER A O 1
ATOM 793 N N . LYS A 1 97 ? -7.085 19.253 10.095 1.00 70.50 97 LYS A N 1
ATOM 794 C CA . LYS A 1 97 ? -7.985 20.404 10.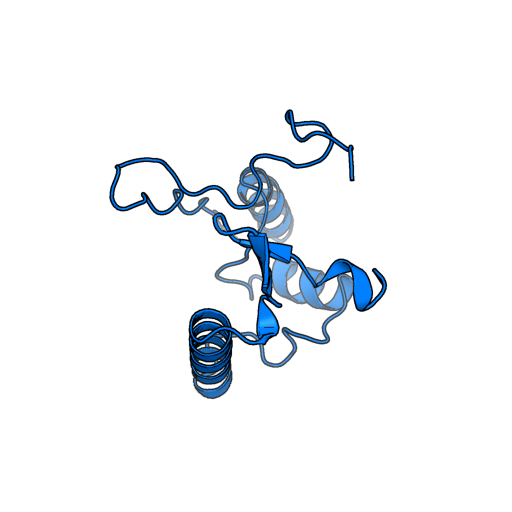268 1.00 70.50 97 LYS A CA 1
ATOM 795 C C . LYS A 1 97 ? -7.361 21.542 11.098 1.00 70.50 97 LYS A C 1
ATOM 797 O O . LYS A 1 97 ? -7.722 22.697 10.903 1.00 70.50 97 LYS A O 1
ATOM 802 N N . ASP A 1 98 ? -6.404 21.213 11.965 1.00 76.44 98 ASP A N 1
ATOM 803 C CA . ASP A 1 98 ? -5.718 22.145 12.864 1.00 76.44 98 ASP A CA 1
ATOM 804 C C . ASP A 1 98 ? -4.338 22.587 12.331 1.00 76.44 98 ASP A C 1
ATOM 806 O O . ASP A 1 98 ? -3.488 23.022 13.104 1.00 76.44 98 ASP A O 1
ATOM 810 N N . ASN A 1 99 ? -4.083 22.453 11.020 1.00 72.12 99 ASN A N 1
ATOM 811 C CA . ASN A 1 99 ? -2.817 22.789 10.345 1.00 72.12 99 ASN A CA 1
ATOM 812 C C . ASN A 1 99 ? -1.576 22.013 10.820 1.00 72.12 99 ASN A C 1
ATOM 814 O O . ASN A 1 99 ? -0.447 22.380 10.492 1.00 72.12 99 ASN A O 1
ATOM 818 N N . ASN A 1 100 ? -1.758 20.908 11.539 1.00 70.94 100 ASN A N 1
ATOM 819 C CA . ASN A 1 100 ? -0.643 20.050 11.921 1.00 70.94 100 ASN A CA 1
ATOM 820 C C . ASN A 1 100 ? -0.355 19.034 10.804 1.00 70.94 100 ASN A C 1
ATOM 822 O O . ASN A 1 100 ? -1.289 18.370 10.346 1.00 70.94 100 ASN A O 1
ATOM 826 N N . PRO A 1 101 ? 0.906 18.874 10.357 1.00 65.44 101 PRO A N 1
ATOM 827 C CA . PRO A 1 101 ? 1.245 17.889 9.340 1.00 65.44 101 PRO A CA 1
ATOM 828 C C . PRO A 1 101 ? 1.023 16.475 9.878 1.00 65.44 101 PRO A C 1
ATOM 830 O O . PRO A 1 101 ? 1.521 16.105 10.944 1.00 65.44 101 PRO A O 1
ATOM 833 N N . PHE A 1 102 ? 0.287 15.675 9.117 1.00 62.94 102 PHE A N 1
ATOM 834 C CA . PHE A 1 102 ? 0.045 14.277 9.412 1.00 62.94 102 PHE A CA 1
ATOM 835 C C . PHE A 1 102 ? 1.185 13.430 8.833 1.00 62.94 102 PHE A C 1
ATOM 837 O O . PHE A 1 102 ? 1.251 13.187 7.629 1.00 62.94 102 PHE A O 1
ATOM 844 N N . VAL A 1 103 ? 2.101 12.980 9.695 1.00 62.25 103 VAL A N 1
ATOM 845 C CA . VAL A 1 103 ? 3.222 12.107 9.316 1.00 62.25 103 VAL A CA 1
ATOM 846 C C . VAL A 1 103 ? 3.050 10.760 10.017 1.00 62.25 103 VAL A C 1
ATOM 848 O O . VAL A 1 103 ? 3.337 10.641 11.205 1.00 62.25 103 VAL A O 1
ATOM 851 N N . TYR A 1 104 ? 2.610 9.735 9.277 1.00 56.94 104 TYR A N 1
ATOM 852 C CA . TYR A 1 104 ? 2.411 8.370 9.802 1.00 56.94 104 TYR A CA 1
ATOM 853 C C . TYR A 1 104 ? 3.698 7.729 10.361 1.00 56.94 104 TYR A C 1
ATOM 855 O O . TYR A 1 104 ? 3.618 6.798 11.153 1.00 56.94 104 TYR A O 1
ATOM 863 N N . LEU A 1 105 ? 4.878 8.219 9.965 1.00 57.31 105 LEU A N 1
ATOM 864 C CA . LEU A 1 105 ? 6.187 7.648 10.311 1.00 57.31 105 LEU A CA 1
ATOM 865 C C . LEU A 1 105 ? 7.009 8.517 11.281 1.00 57.31 105 LEU A C 1
ATOM 867 O O . LEU A 1 105 ? 8.232 8.402 11.318 1.00 57.31 105 LEU A O 1
ATOM 871 N N . LYS A 1 106 ? 6.367 9.407 12.050 1.00 47.44 106 LYS A N 1
ATOM 872 C CA . LYS A 1 106 ? 7.073 10.323 12.964 1.00 47.44 106 LYS A CA 1
ATOM 873 C C . LYS A 1 106 ? 7.830 9.592 14.086 1.00 47.44 106 LYS A C 1
ATOM 875 O O . LYS A 1 106 ? 8.902 10.043 14.466 1.00 47.44 106 LYS A O 1
ATOM 880 N N . ASP A 1 107 ? 7.314 8.448 14.533 1.00 50.16 107 ASP A N 1
ATOM 881 C CA . ASP A 1 107 ? 7.798 7.722 15.715 1.00 50.16 107 ASP A CA 1
ATOM 882 C C . ASP A 1 107 ? 8.430 6.362 15.360 1.00 50.16 107 ASP A C 1
ATOM 884 O O . ASP A 1 107 ? 8.228 5.357 16.041 1.00 50.16 107 ASP A O 1
ATOM 888 N N . LEU A 1 108 ? 9.202 6.302 14.271 1.00 49.78 108 LEU A N 1
ATOM 889 C CA . LEU A 1 108 ? 10.021 5.123 13.981 1.00 49.78 108 LEU A CA 1
ATOM 890 C C . LEU A 1 108 ? 11.121 4.954 15.051 1.00 49.78 108 LEU A C 1
ATOM 892 O O . LEU A 1 108 ? 11.686 5.957 15.511 1.00 49.78 108 LEU A O 1
ATOM 896 N N . PRO A 1 109 ? 11.484 3.708 15.425 1.00 39.91 109 PRO A N 1
ATOM 897 C CA . PRO A 1 109 ? 12.648 3.455 16.267 1.00 39.91 109 PRO A CA 1
ATOM 898 C C . PRO A 1 109 ? 13.882 4.145 15.674 1.00 39.91 109 PRO A C 1
ATOM 900 O O . PRO A 1 109 ? 14.254 3.886 14.531 1.00 39.91 109 PRO A O 1
ATOM 903 N N . GLY A 1 110 ? 14.490 5.053 16.441 1.00 46.16 110 GLY A N 1
ATOM 904 C CA . GLY A 1 110 ? 15.625 5.868 15.993 1.00 46.16 110 GLY A CA 1
ATOM 905 C C . GLY A 1 110 ? 15.296 7.310 15.581 1.00 46.16 110 GLY A C 1
ATOM 906 O O . GLY A 1 110 ? 16.228 8.071 15.340 1.00 46.16 110 GLY A O 1
ATOM 907 N N . TYR A 1 111 ? 14.021 7.727 15.561 1.00 51.75 111 TYR A N 1
ATOM 908 C CA . TYR A 1 111 ? 13.619 9.117 15.267 1.00 51.75 111 TYR A CA 1
ATOM 909 C C . TYR A 1 111 ? 12.737 9.747 16.364 1.00 51.75 111 TYR A C 1
ATOM 911 O O . TYR A 1 111 ? 11.815 10.505 16.088 1.00 51.75 111 TYR A O 1
ATOM 919 N N . GLY A 1 112 ? 13.014 9.423 17.633 1.00 50.41 112 GLY A N 1
ATOM 920 C CA . GLY A 1 112 ? 12.265 9.937 18.792 1.00 50.41 112 GLY A CA 1
ATOM 921 C C . GLY A 1 112 ? 11.022 9.123 19.172 1.00 50.41 112 GLY A C 1
ATOM 922 O O . GLY A 1 112 ? 10.400 9.419 20.189 1.00 50.41 112 GLY A O 1
ATOM 923 N N . GLY A 1 113 ? 10.703 8.070 18.412 1.00 49.38 113 GLY A N 1
ATOM 924 C CA . GLY A 1 113 ? 9.688 7.088 18.782 1.00 49.38 113 GLY A CA 1
ATOM 925 C C . GLY A 1 113 ? 10.133 6.244 19.974 1.00 49.38 113 GLY A C 1
ATOM 926 O O . GLY A 1 113 ? 11.204 5.631 19.949 1.00 49.38 113 GLY A O 1
ATOM 927 N N . ASN A 1 114 ? 9.318 6.224 21.029 1.00 42.50 114 ASN A N 1
ATOM 928 C CA . ASN A 1 114 ? 9.574 5.414 22.216 1.00 42.50 114 ASN A CA 1
ATOM 929 C C . ASN A 1 114 ? 9.302 3.935 21.903 1.00 42.50 114 ASN A C 1
ATOM 931 O O . ASN A 1 114 ? 8.248 3.589 21.380 1.00 42.50 114 ASN A O 1
ATOM 935 N N . THR A 1 115 ? 10.231 3.049 22.263 1.00 42.19 115 THR A N 1
ATOM 936 C CA . THR A 1 115 ? 10.098 1.584 22.121 1.00 42.19 115 THR A CA 1
ATOM 937 C C . THR A 1 115 ? 9.311 0.935 23.265 1.00 42.19 115 THR A C 1
ATOM 939 O O . THR A 1 115 ? 9.326 -0.285 23.427 1.00 42.19 115 THR A O 1
ATOM 942 N N . SER A 1 116 ? 8.657 1.743 24.097 1.00 35.38 116 SER A N 1
ATOM 943 C CA . SER A 1 116 ? 7.894 1.283 25.251 1.00 35.38 116 SER A CA 1
ATOM 944 C C . SER A 1 116 ? 6.489 0.886 24.800 1.00 35.38 116 SER A C 1
ATOM 946 O O . SER A 1 116 ? 5.678 1.758 24.491 1.00 35.38 116 SER A O 1
ATOM 948 N N . TYR A 1 117 ? 6.250 -0.424 24.723 1.00 36.00 117 TYR A N 1
ATOM 949 C CA . TYR A 1 117 ? 4.915 -1.018 24.614 1.00 36.00 117 TYR A CA 1
ATOM 950 C C . TYR A 1 117 ? 4.070 -0.731 25.858 1.00 36.00 117 TYR A C 1
ATOM 952 O O . TYR A 1 117 ? 4.659 -0.683 26.964 1.00 36.00 117 TYR A O 1
#

Radius of gyration: 18.1 Å; chains: 1; bounding box: 38×34×47 Å

Sequence (117 aa):
MADAASSWYFNSNGKVYNTFLTQEAKEYVTYMNKLYSERVLDEEYVNQTSEQYNEKLYNNRISSRVGAWWDSVLSSIAVMDKGFDVEYIPLMPFVSKDNNPFVYLKDLPGYGGNTSY

Secondary structure (DSSP, 8-state):
---GGGGEEE-TTS-EEEGGGSHHHHHHHHHHHHHHHTT-S-TTTTT--HHHHHHHHHTT--S-----TTHHHHHHHHHHTTT----PPPPPPPBPTTS-B--TTTT-TTTT-----